Protein AF-A0A1D3K818-F1 (afdb_monomer_lite)

Organism: NCBI:txid1295141

Sequence (115 aa):
MTSKTIAPNPPEPEPGWITIGAKNNAVPPAHWFYLFHIVPDQPDKPFCFEESVGGGHMAGGGAIQLGLFELDDWPGDWRNHVLKAGCPWVAEIIDTRLSDNVQDLISTILARRNS

Radius of gyration: 17.69 Å; chains: 1; bounding box: 42×59×38 Å

Foldseek 3Di:
DDDDDDDPDDPDPDQDWAWLFWDAPDDPPFGWIWTWTARLVCQQFGTKTKIFGGDDPPTDMDIDTHHLVCQVVDPPNVCVSCVRRVNNVLVVLSVPPPDSRSNVSVVVSVVVSVD

Structure (mmCIF, N/CA/C/O backbone):
data_AF-A0A1D3K818-F1
#
_entry.id   AF-A0A1D3K818-F1
#
loop_
_atom_site.group_PDB
_atom_site.id
_atom_site.type_symbol
_atom_site.label_atom_id
_atom_site.label_alt_id
_atom_site.label_comp_id
_atom_site.label_asym_id
_atom_site.label_entity_id
_atom_site.label_seq_id
_atom_site.pdbx_PDB_ins_code
_atom_site.Cartn_x
_atom_site.Cartn_y
_atom_site.Cartn_z
_atom_site.occupancy
_atom_site.B_iso_or_equiv
_atom_site.auth_seq_id
_atom_site.auth_comp_id
_atom_site.auth_asym_id
_atom_site.auth_atom_id
_atom_site.pdbx_PDB_model_num
ATOM 1 N N . MET A 1 1 ? -23.580 51.533 -7.457 1.00 41.97 1 MET A N 1
ATOM 2 C CA . MET A 1 1 ? -23.763 50.086 -7.225 1.00 41.97 1 MET A CA 1
ATOM 3 C C . MET A 1 1 ? -22.512 49.399 -7.731 1.00 41.97 1 MET A C 1
ATOM 5 O O . MET A 1 1 ? -22.337 49.307 -8.936 1.00 41.97 1 MET A O 1
ATOM 9 N N . THR A 1 2 ? -21.595 49.032 -6.843 1.00 38.59 2 THR A N 1
ATOM 10 C CA . THR A 1 2 ? -20.335 48.379 -7.224 1.00 38.59 2 THR A CA 1
ATOM 11 C C . THR A 1 2 ? -20.373 46.975 -6.643 1.00 38.59 2 THR A C 1
ATOM 13 O O . THR A 1 2 ? -20.299 46.806 -5.426 1.00 38.59 2 THR A O 1
ATOM 16 N N . SER A 1 3 ? -20.579 45.983 -7.510 1.00 43.16 3 SER A N 1
ATOM 17 C CA . SER A 1 3 ? -20.515 44.567 -7.151 1.00 43.16 3 SER A CA 1
ATOM 18 C C . SER A 1 3 ? -19.122 44.246 -6.623 1.00 43.16 3 SER A C 1
ATOM 20 O O . SER A 1 3 ? -18.130 44.448 -7.320 1.00 43.16 3 SER A O 1
ATOM 22 N N . LYS A 1 4 ? -19.044 43.747 -5.386 1.00 47.06 4 LYS A N 1
ATOM 23 C CA . LYS A 1 4 ? -17.838 43.091 -4.881 1.00 47.06 4 LYS A CA 1
ATOM 24 C C . LYS A 1 4 ? -17.711 41.749 -5.592 1.00 47.06 4 LYS A C 1
ATOM 26 O O . LYS A 1 4 ? -18.537 40.865 -5.384 1.00 47.06 4 LYS A O 1
ATOM 31 N N . THR A 1 5 ? -16.682 41.606 -6.417 1.00 50.94 5 THR A N 1
ATOM 32 C CA . THR A 1 5 ? -16.210 40.306 -6.892 1.00 50.94 5 THR A CA 1
ATOM 33 C C . THR A 1 5 ? -15.782 39.500 -5.670 1.00 50.94 5 THR A C 1
ATOM 35 O O . THR A 1 5 ? -14.789 39.826 -5.022 1.00 50.94 5 THR A O 1
ATOM 38 N N . ILE A 1 6 ? -16.575 38.494 -5.309 1.00 49.22 6 ILE A N 1
ATOM 39 C CA . ILE A 1 6 ? -16.183 37.481 -4.333 1.00 49.22 6 ILE A CA 1
ATOM 40 C C . ILE A 1 6 ? -15.124 36.646 -5.051 1.00 49.22 6 ILE A C 1
ATOM 42 O O . ILE A 1 6 ? -15.419 36.030 -6.075 1.00 49.22 6 ILE A O 1
ATOM 46 N N . ALA A 1 7 ? -13.874 36.716 -4.592 1.00 47.19 7 ALA A N 1
ATOM 47 C CA . ALA A 1 7 ? -12.832 35.822 -5.079 1.00 47.19 7 ALA A CA 1
ATOM 48 C C . ALA A 1 7 ? -13.315 34.371 -4.897 1.00 47.19 7 ALA A C 1
ATOM 50 O O . ALA A 1 7 ? -13.948 34.093 -3.874 1.00 47.19 7 ALA A O 1
ATOM 51 N N . PRO A 1 8 ? -13.065 33.455 -5.851 1.00 56.47 8 PRO A N 1
ATOM 52 C CA . PRO A 1 8 ? -13.333 32.047 -5.603 1.00 56.47 8 PRO A CA 1
ATOM 53 C C . PRO A 1 8 ? -12.590 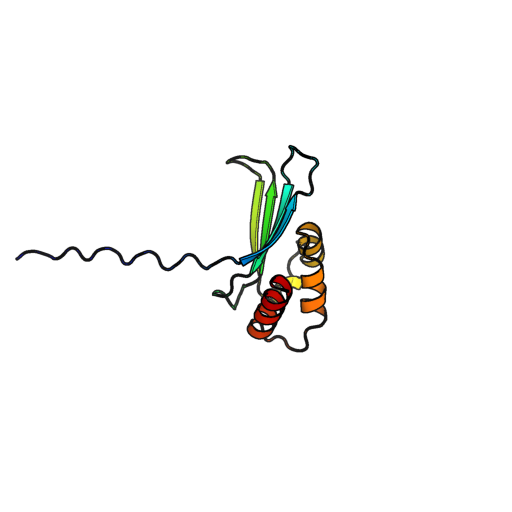31.652 -4.325 1.00 56.47 8 PRO A C 1
ATOM 55 O O . PRO A 1 8 ? -11.442 32.064 -4.127 1.00 56.47 8 PRO A O 1
ATOM 58 N N . ASN A 1 9 ? -13.262 30.908 -3.442 1.00 44.28 9 ASN A N 1
ATOM 59 C CA . ASN A 1 9 ? -12.584 30.274 -2.318 1.00 44.28 9 ASN A CA 1
ATOM 60 C C . ASN A 1 9 ? -11.332 29.568 -2.868 1.00 44.28 9 ASN A C 1
ATOM 62 O O . ASN A 1 9 ? -11.414 28.997 -3.963 1.00 44.28 9 ASN A O 1
ATOM 66 N N . PRO A 1 10 ? -10.179 29.632 -2.173 1.00 44.12 10 PRO A N 1
ATOM 67 C CA . PRO A 1 10 ? -9.041 28.809 -2.559 1.00 44.12 10 PRO A CA 1
ATOM 68 C C . PRO A 1 10 ? -9.537 27.364 -2.715 1.00 44.12 10 PRO A C 1
ATOM 70 O O . PRO A 1 10 ? -10.420 26.969 -1.943 1.00 44.12 10 PRO A O 1
ATOM 73 N N . PRO A 1 11 ? -9.053 26.610 -3.722 1.00 54.66 11 PRO A N 1
ATOM 74 C CA . PRO A 1 11 ? -9.411 25.203 -3.836 1.00 54.66 11 PRO A CA 1
ATOM 75 C C . PRO A 1 11 ? -9.201 24.560 -2.465 1.00 54.66 11 PRO A C 1
ATOM 77 O O . PRO A 1 11 ? -8.212 24.871 -1.789 1.00 54.66 11 PRO A O 1
ATOM 80 N N . GLU A 1 12 ? -10.172 23.757 -2.022 1.00 46.31 12 GLU A N 1
ATOM 81 C CA . GLU A 1 12 ? -9.990 22.927 -0.831 1.00 46.31 12 GLU A CA 1
ATOM 82 C C . GLU A 1 12 ? -8.613 22.257 -0.931 1.00 46.31 12 GLU A C 1
ATOM 84 O O . GLU A 1 12 ? -8.217 21.893 -2.044 1.00 46.31 12 GLU A O 1
ATOM 89 N N . PRO A 1 13 ? -7.837 22.180 0.168 1.00 51.12 13 PRO A N 1
ATOM 90 C CA . PRO A 1 13 ? -6.521 21.564 0.114 1.00 51.12 13 PRO A CA 1
ATOM 91 C C . PRO A 1 13 ? -6.669 20.198 -0.552 1.00 51.12 13 PRO A C 1
ATOM 93 O O . PRO A 1 13 ? -7.465 19.381 -0.092 1.00 51.12 13 PRO A O 1
ATOM 96 N N . GLU A 1 14 ? -5.954 20.000 -1.666 1.00 54.69 14 GLU A N 1
ATOM 97 C CA . GLU A 1 14 ? -5.844 18.703 -2.334 1.00 54.69 14 GLU A CA 1
ATOM 98 C C . GLU A 1 14 ? -5.645 17.650 -1.235 1.00 54.69 14 GLU A C 1
ATOM 100 O O . GLU A 1 14 ? -4.769 17.865 -0.384 1.00 54.69 14 GLU A O 1
ATOM 105 N N . PRO A 1 15 ? -6.466 16.583 -1.175 1.00 57.28 15 PRO A N 1
ATOM 106 C CA . PRO A 1 15 ? -6.401 15.621 -0.082 1.00 57.28 15 PRO A CA 1
ATOM 107 C C . PRO A 1 15 ? -4.948 15.181 0.064 1.00 57.28 15 PRO A C 1
ATOM 109 O O . PRO A 1 15 ? -4.318 14.773 -0.912 1.00 57.28 15 PRO A O 1
ATOM 112 N N . GLY A 1 16 ? -4.374 15.368 1.251 1.00 81.44 16 GLY A N 1
ATOM 113 C CA . GLY A 1 16 ? -2.931 15.255 1.424 1.00 81.44 16 GLY A CA 1
ATOM 114 C C . GLY A 1 16 ? -2.506 13.797 1.314 1.00 81.44 16 GLY A C 1
ATOM 115 O O . GLY A 1 16 ? -2.600 13.058 2.290 1.00 81.44 16 GLY A O 1
ATOM 116 N N . TRP A 1 17 ? -2.056 13.355 0.138 1.00 89.31 17 TRP A N 1
ATOM 117 C CA . TRP A 1 17 ? -1.540 11.997 -0.031 1.00 89.31 17 TRP A CA 1
ATOM 118 C C . TRP A 1 17 ? -0.232 11.868 0.746 1.00 89.31 17 TRP A C 1
ATOM 120 O O . TRP A 1 17 ? 0.731 12.603 0.519 1.00 89.31 17 TRP A O 1
ATOM 130 N N . ILE A 1 18 ? -0.184 10.916 1.672 1.00 94.00 18 ILE A N 1
ATOM 131 C CA . ILE A 1 18 ? 1.004 10.627 2.465 1.00 94.00 18 ILE A CA 1
ATOM 132 C C . ILE A 1 18 ? 1.682 9.391 1.882 1.00 94.00 18 ILE A C 1
ATOM 134 O O . ILE A 1 18 ? 1.226 8.268 2.096 1.00 94.00 18 ILE A O 1
ATOM 138 N N . THR A 1 19 ? 2.803 9.581 1.182 1.00 95.50 19 THR A N 1
ATOM 139 C CA . THR A 1 19 ? 3.588 8.469 0.626 1.00 95.50 19 THR A CA 1
ATOM 140 C C . THR A 1 19 ? 4.214 7.629 1.731 1.00 95.50 19 THR A C 1
ATOM 142 O O . THR A 1 19 ? 5.071 8.106 2.482 1.00 95.50 19 THR A O 1
ATOM 145 N N . ILE A 1 20 ? 3.814 6.363 1.804 1.00 97.50 20 ILE A N 1
ATOM 146 C CA . ILE A 1 20 ? 4.341 5.370 2.743 1.00 97.50 20 ILE A CA 1
ATOM 147 C C . ILE A 1 20 ? 5.535 4.632 2.133 1.00 97.50 20 ILE A C 1
ATOM 149 O O . ILE A 1 20 ? 6.532 4.407 2.816 1.00 97.50 20 ILE A O 1
ATOM 153 N N . GLY A 1 21 ? 5.448 4.290 0.847 1.00 96.31 21 GLY A N 1
ATOM 154 C CA . GLY A 1 21 ? 6.506 3.618 0.100 1.00 96.31 21 GLY A CA 1
ATOM 155 C C . GLY A 1 21 ? 6.540 4.088 -1.348 1.00 96.31 21 GLY A C 1
ATOM 156 O O . GLY A 1 21 ? 5.499 4.342 -1.948 1.00 96.31 21 GLY A O 1
ATOM 157 N N . ALA A 1 22 ? 7.744 4.219 -1.897 1.00 95.19 22 ALA A N 1
ATOM 158 C CA . ALA A 1 22 ? 7.979 4.497 -3.306 1.00 95.19 22 ALA A CA 1
ATOM 159 C C . ALA A 1 22 ? 9.323 3.889 -3.707 1.00 95.19 22 ALA A C 1
ATOM 161 O O . ALA A 1 22 ? 10.364 4.237 -3.141 1.00 95.19 22 ALA A O 1
ATOM 162 N N . LYS A 1 23 ? 9.321 2.978 -4.681 1.00 95.25 23 LYS A N 1
ATOM 163 C CA . LYS A 1 23 ? 10.547 2.287 -5.094 1.00 95.25 23 LYS A CA 1
ATOM 164 C C . LYS A 1 23 ? 10.577 2.030 -6.594 1.00 95.25 23 LYS A C 1
ATOM 166 O O . LYS A 1 23 ? 9.639 1.464 -7.156 1.00 95.25 23 LYS A O 1
ATOM 171 N N . ASN A 1 24 ? 11.704 2.388 -7.216 1.00 93.19 24 ASN A N 1
ATOM 172 C CA . ASN A 1 24 ? 12.019 1.975 -8.579 1.00 93.19 24 ASN A CA 1
ATOM 173 C C . ASN A 1 24 ? 12.361 0.482 -8.592 1.00 93.19 24 ASN A C 1
ATOM 175 O O . ASN A 1 24 ? 13.263 0.037 -7.879 1.00 93.19 24 ASN A O 1
ATOM 179 N N . ASN A 1 25 ? 11.654 -0.276 -9.415 1.00 93.44 25 ASN A N 1
ATOM 180 C CA . ASN A 1 25 ? 11.866 -1.702 -9.623 1.00 93.44 25 ASN A CA 1
ATOM 181 C C . ASN A 1 25 ? 12.548 -1.997 -10.972 1.00 93.44 25 ASN A C 1
ATOM 183 O O . ASN A 1 25 ? 12.775 -3.159 -11.298 1.00 93.44 25 ASN A 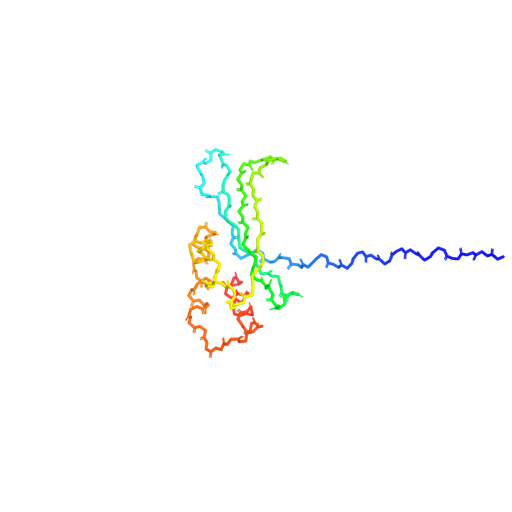O 1
ATOM 187 N N . ALA A 1 26 ? 12.917 -0.968 -11.741 1.00 90.44 26 ALA A N 1
ATOM 188 C CA . ALA A 1 26 ? 13.729 -1.101 -12.945 1.00 90.44 26 ALA A CA 1
ATOM 189 C C . ALA A 1 26 ? 15.217 -0.800 -12.682 1.00 90.44 26 ALA A C 1
ATOM 191 O O . ALA A 1 26 ? 15.582 -0.139 -11.708 1.00 90.44 26 ALA A O 1
ATOM 192 N N . VAL A 1 27 ? 16.090 -1.263 -13.583 1.00 88.62 27 VAL A N 1
ATOM 193 C CA . VAL A 1 27 ? 17.519 -0.913 -13.567 1.00 88.62 27 VAL A CA 1
ATOM 194 C C . VAL A 1 27 ? 17.683 0.534 -14.055 1.00 88.62 27 VAL A C 1
ATOM 196 O O . VAL A 1 27 ? 17.245 0.837 -15.168 1.00 88.62 27 VAL A O 1
ATOM 199 N N . PRO A 1 28 ? 18.313 1.439 -13.280 1.00 83.88 28 PRO A N 1
ATOM 200 C CA . PRO A 1 28 ? 18.551 2.810 -13.724 1.00 83.88 28 PRO A CA 1
ATOM 201 C C . PRO A 1 28 ? 19.285 2.865 -15.080 1.00 83.88 28 PRO A C 1
ATOM 203 O O . PRO A 1 28 ? 20.201 2.071 -15.301 1.00 83.88 28 PRO A O 1
ATOM 206 N N . PRO A 1 29 ? 18.917 3.790 -15.988 1.00 86.50 29 PRO A N 1
ATOM 207 C CA . PRO A 1 29 ? 18.018 4.932 -15.787 1.00 86.50 29 PRO A CA 1
ATOM 208 C C . PRO A 1 29 ? 16.531 4.643 -16.078 1.00 86.50 29 PRO A C 1
ATOM 210 O O . PRO A 1 29 ? 15.748 5.583 -16.197 1.00 86.50 29 PRO A O 1
ATOM 213 N N . ALA A 1 30 ? 16.121 3.378 -16.229 1.00 85.62 30 ALA A N 1
ATOM 214 C CA . ALA A 1 30 ? 14.723 3.047 -16.497 1.00 85.62 30 ALA A CA 1
ATOM 215 C C . ALA A 1 30 ? 13.809 3.371 -15.299 1.00 85.62 30 ALA A C 1
ATOM 217 O O . ALA A 1 30 ? 14.240 3.376 -14.143 1.00 85.62 30 ALA A O 1
ATOM 218 N N . HIS A 1 31 ? 12.535 3.641 -15.594 1.00 84.75 31 HIS A N 1
ATOM 219 C CA . HIS A 1 31 ? 11.526 4.084 -14.633 1.00 84.75 31 HIS A CA 1
ATOM 220 C C . HIS A 1 31 ? 10.403 3.051 -14.555 1.00 84.75 31 HIS A C 1
ATOM 222 O O . HIS A 1 31 ? 9.621 2.919 -15.498 1.00 84.75 31 HIS A O 1
ATOM 228 N N . TRP A 1 32 ? 10.307 2.362 -13.418 1.00 90.88 32 TRP A N 1
ATOM 229 C CA . TRP A 1 32 ? 9.134 1.574 -13.057 1.00 90.88 32 TRP A CA 1
ATOM 230 C C . TRP A 1 32 ? 8.923 1.643 -11.547 1.00 90.88 32 TRP A C 1
ATOM 232 O O . TRP A 1 32 ? 9.533 0.893 -10.784 1.00 90.88 32 TRP A O 1
ATOM 242 N N . PHE A 1 33 ? 8.106 2.592 -11.107 1.00 91.19 33 PHE A N 1
ATOM 243 C CA . PHE A 1 33 ? 7.846 2.807 -9.693 1.00 91.19 33 PHE A CA 1
ATOM 244 C C . PHE A 1 33 ? 6.552 2.139 -9.264 1.00 91.19 33 PHE A C 1
ATOM 246 O O . PHE A 1 33 ? 5.530 2.237 -9.937 1.00 91.19 33 PHE A O 1
ATOM 253 N N . TYR A 1 34 ? 6.625 1.524 -8.092 1.00 94.81 34 TYR A N 1
ATOM 254 C CA . TYR A 1 34 ? 5.462 1.203 -7.283 1.00 94.81 34 TYR A CA 1
ATOM 255 C C . TYR A 1 34 ? 5.434 2.203 -6.139 1.00 94.81 34 TYR A C 1
ATOM 257 O O . TYR A 1 34 ? 6.445 2.377 -5.448 1.00 94.81 34 TYR A O 1
ATOM 265 N N . LEU A 1 35 ? 4.297 2.867 -5.968 1.00 94.75 35 LEU A N 1
ATOM 266 C CA . LEU A 1 35 ? 4.045 3.793 -4.881 1.00 94.75 35 LEU A CA 1
ATOM 267 C C . LEU A 1 35 ? 2.812 3.342 -4.103 1.00 94.75 35 LEU A C 1
ATOM 269 O O . LEU A 1 35 ? 1.866 2.776 -4.655 1.00 94.75 35 LEU A O 1
ATOM 273 N N . PHE A 1 36 ? 2.847 3.591 -2.803 1.00 97.38 36 PHE A N 1
ATOM 274 C CA . PHE A 1 36 ? 1.727 3.374 -1.909 1.00 97.38 36 PHE A CA 1
ATOM 275 C C . PHE A 1 36 ? 1.558 4.600 -1.018 1.00 97.38 36 PHE A C 1
ATOM 277 O O . PHE A 1 36 ? 2.506 5.025 -0.343 1.00 97.38 36 PHE A O 1
ATOM 284 N N . HIS A 1 37 ? 0.348 5.156 -1.014 1.00 96.62 37 HIS A N 1
ATOM 285 C CA . HIS A 1 37 ? -0.010 6.337 -0.239 1.00 96.62 37 HIS A CA 1
ATOM 286 C C . HIS A 1 37 ?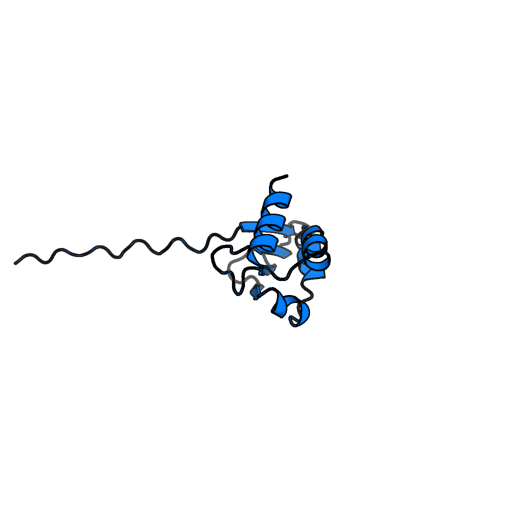 -1.211 6.061 0.660 1.00 96.62 37 HIS A C 1
ATOM 288 O O . HIS A 1 37 ? -2.084 5.256 0.333 1.00 96.62 37 HIS A O 1
ATOM 294 N N . ILE A 1 38 ? -1.269 6.786 1.771 1.00 96.62 38 ILE A N 1
ATOM 295 C CA . ILE A 1 38 ? -2.478 6.923 2.580 1.00 96.62 38 ILE A CA 1
ATOM 296 C C . ILE A 1 38 ? -3.120 8.272 2.272 1.00 96.62 38 ILE A C 1
ATOM 298 O O . ILE A 1 38 ? -2.420 9.280 2.209 1.00 96.62 38 ILE A O 1
ATOM 302 N N . VAL A 1 39 ? -4.442 8.287 2.115 1.00 94.19 39 VAL A N 1
ATOM 303 C CA . VAL A 1 39 ? -5.268 9.488 1.938 1.00 94.19 39 VAL A CA 1
ATOM 304 C C . VAL A 1 39 ? -6.161 9.638 3.180 1.00 94.19 39 VAL A C 1
ATOM 306 O O . VAL A 1 39 ? -7.274 9.111 3.195 1.00 94.19 39 VAL A O 1
ATOM 309 N N . PRO A 1 40 ? -5.682 10.291 4.260 1.00 89.50 40 PRO A N 1
ATOM 310 C CA . PRO A 1 40 ? -6.370 10.288 5.558 1.00 89.50 40 PRO A CA 1
ATOM 311 C C . PRO A 1 40 ? -7.761 10.925 5.510 1.00 89.50 40 PRO A C 1
ATOM 313 O O . PRO A 1 40 ? -8.666 10.500 6.227 1.00 89.50 40 PRO A O 1
ATOM 316 N N . ASP A 1 41 ? -7.931 11.908 4.625 1.00 88.38 41 ASP A N 1
ATOM 317 C CA . ASP A 1 41 ? -9.172 12.667 4.454 1.00 88.38 41 ASP A CA 1
ATOM 318 C C . ASP A 1 41 ? -10.260 11.877 3.698 1.00 88.38 41 ASP A C 1
ATOM 320 O O . ASP A 1 41 ? -11.372 12.368 3.516 1.00 88.38 41 ASP A O 1
ATOM 324 N N . GLN A 1 42 ? -9.962 10.646 3.259 1.00 89.75 42 GLN A N 1
ATOM 325 C CA . GLN A 1 42 ? -10.887 9.764 2.540 1.00 89.75 42 GLN A CA 1
ATOM 326 C C . GLN A 1 42 ? -11.013 8.399 3.239 1.00 89.75 42 GLN A C 1
ATOM 328 O O . GLN A 1 42 ? -10.518 7.392 2.728 1.00 89.75 42 GLN A O 1
ATOM 333 N N . PRO A 1 43 ? -11.686 8.331 4.404 1.00 84.56 43 PRO A N 1
ATOM 334 C CA . PRO A 1 43 ? -11.764 7.113 5.215 1.00 84.56 43 PRO A CA 1
ATOM 335 C C . PRO A 1 43 ? -12.410 5.914 4.517 1.00 84.56 43 PRO A C 1
ATOM 337 O O . PRO A 1 43 ? -12.107 4.780 4.877 1.00 84.56 43 PRO A O 1
ATOM 340 N N . ASP A 1 44 ? -13.271 6.140 3.524 1.00 93.69 44 ASP A N 1
ATOM 341 C CA . ASP A 1 44 ? -13.907 5.053 2.775 1.00 93.69 44 ASP A CA 1
ATOM 342 C C . ASP A 1 44 ? -12.918 4.343 1.838 1.00 93.69 44 ASP A C 1
ATOM 344 O O . ASP A 1 44 ? -13.048 3.143 1.601 1.00 93.69 44 ASP A O 1
ATOM 348 N N . LYS A 1 45 ? -11.922 5.071 1.308 1.00 96.00 45 LYS A N 1
ATOM 349 C CA . LYS A 1 45 ? -10.914 4.561 0.362 1.00 96.00 45 LYS A CA 1
ATOM 350 C C . LYS A 1 45 ? -9.527 5.179 0.605 1.00 96.00 45 LYS A C 1
ATOM 352 O O . LYS A 1 45 ? -8.996 5.890 -0.258 1.00 96.00 45 LYS A O 1
ATOM 357 N N . PRO A 1 46 ? -8.919 4.933 1.775 1.00 96.44 46 PRO A N 1
ATOM 358 C CA . PRO A 1 46 ? -7.703 5.628 2.173 1.00 96.44 46 PRO A CA 1
ATOM 359 C C . PRO A 1 46 ? -6.444 5.038 1.535 1.00 96.44 46 PRO A C 1
ATOM 361 O O . PRO A 1 46 ? -5.393 5.668 1.596 1.00 96.44 46 PRO A O 1
ATOM 364 N N . PHE A 1 47 ? -6.508 3.831 0.966 1.00 97.56 47 PHE A N 1
ATOM 365 C CA . PHE A 1 47 ? -5.343 3.108 0.463 1.00 97.56 47 PHE A CA 1
ATOM 366 C C . PHE A 1 47 ? -5.161 3.380 -1.028 1.00 97.56 47 PHE A C 1
ATOM 368 O O . PHE A 1 47 ? -5.921 2.859 -1.840 1.00 97.56 47 PHE A O 1
ATOM 375 N N . CYS A 1 48 ? -4.168 4.193 -1.391 1.00 96.25 48 CYS A N 1
ATOM 376 C CA . CYS A 1 48 ? -3.872 4.526 -2.782 1.00 96.25 48 CYS A CA 1
ATOM 377 C C . CYS A 1 48 ? -2.663 3.727 -3.285 1.00 96.25 48 CYS A C 1
ATOM 379 O O . CYS A 1 48 ? -1.547 3.884 -2.782 1.00 96.25 48 CYS A O 1
ATOM 381 N N . PHE A 1 49 ? -2.889 2.884 -4.290 1.00 95.94 49 PHE A N 1
ATOM 382 C CA . PHE A 1 49 ? -1.869 2.098 -4.977 1.00 95.94 49 PHE A CA 1
ATOM 383 C C . PHE A 1 49 ? -1.600 2.733 -6.332 1.00 95.94 49 PHE A C 1
ATOM 385 O O . PHE A 1 49 ? -2.500 2.812 -7.165 1.00 95.94 49 PHE A O 1
ATOM 392 N N . GLU A 1 50 ? -0.370 3.180 -6.553 1.00 93.19 50 GLU A N 1
ATOM 393 C CA . GLU A 1 50 ? 0.034 3.836 -7.791 1.00 93.19 50 GLU A CA 1
ATOM 394 C C . GLU A 1 50 ? 1.191 3.071 -8.440 1.00 93.19 50 GLU A C 1
ATOM 396 O O . GLU A 1 50 ? 2.135 2.632 -7.776 1.00 93.19 50 GLU A O 1
ATOM 401 N N . GLU A 1 51 ? 1.106 2.901 -9.753 1.00 90.75 51 GLU A N 1
ATOM 402 C CA . GLU A 1 51 ? 2.178 2.379 -10.592 1.00 90.75 51 GLU A CA 1
ATOM 403 C C . GLU A 1 51 ? 2.523 3.429 -11.644 1.00 90.75 51 GLU A C 1
ATOM 405 O O . GLU A 1 51 ? 1.635 3.971 -12.299 1.00 90.75 51 GLU A O 1
ATOM 410 N N . SER A 1 52 ? 3.813 3.712 -11.812 1.00 86.25 52 SER A N 1
ATOM 411 C CA . SER A 1 52 ? 4.312 4.671 -12.798 1.00 86.25 52 SER A CA 1
ATOM 412 C C . SER A 1 52 ? 5.377 4.011 -13.670 1.00 86.25 52 SER A C 1
ATOM 414 O O . SER A 1 52 ? 6.420 3.573 -13.171 1.00 86.25 52 SER A O 1
ATOM 416 N N . VAL A 1 53 ? 5.103 3.888 -14.974 1.00 83.00 53 VAL A N 1
ATOM 417 C CA . VAL A 1 53 ? 5.947 3.182 -15.951 1.00 83.00 53 VAL A CA 1
ATOM 418 C C . VAL A 1 53 ? 6.365 4.117 -17.080 1.00 83.00 53 VAL A C 1
ATOM 420 O O . VAL A 1 53 ? 5.561 4.540 -17.908 1.00 83.00 53 VAL A O 1
ATOM 423 N N . GLY A 1 54 ? 7.669 4.366 -17.186 1.00 70.25 54 GLY A N 1
ATOM 424 C CA . GLY A 1 54 ? 8.238 5.317 -18.140 1.00 70.25 54 GLY A CA 1
ATOM 425 C C . GLY A 1 54 ? 8.374 6.716 -17.535 1.00 70.25 54 GLY A C 1
ATOM 426 O O . GLY A 1 54 ? 7.540 7.184 -16.780 1.00 70.25 54 GLY A O 1
ATOM 427 N N . GLY A 1 55 ? 9.476 7.405 -17.818 1.00 57.59 55 GLY A N 1
ATOM 428 C CA . GLY A 1 55 ? 9.808 8.683 -17.172 1.00 57.59 55 GLY A CA 1
ATOM 429 C C . GLY A 1 55 ? 9.262 9.935 -17.867 1.00 57.59 55 GLY A C 1
ATOM 430 O O . GLY A 1 55 ? 9.946 10.953 -17.840 1.00 57.59 55 GLY A O 1
ATOM 431 N N . GLY A 1 56 ? 8.109 9.879 -18.547 1.00 54.22 56 GLY A N 1
ATOM 432 C CA . GLY A 1 56 ? 7.622 10.980 -19.397 1.00 54.22 56 GLY A CA 1
ATOM 433 C C . GLY A 1 56 ? 6.102 11.174 -19.398 1.00 54.22 56 GLY A C 1
ATOM 434 O O . GLY A 1 56 ? 5.363 10.336 -18.912 1.00 54.22 56 GLY A O 1
ATOM 435 N N . HIS A 1 57 ? 5.620 12.268 -19.995 1.00 47.31 57 HIS A N 1
ATOM 436 C CA . HIS A 1 57 ? 4.213 12.731 -19.992 1.00 47.31 57 HIS A CA 1
ATOM 437 C C . HIS A 1 57 ? 3.175 11.770 -20.632 1.00 47.31 57 HIS A C 1
ATOM 439 O O . HIS A 1 57 ? 1.995 12.093 -20.699 1.00 47.31 57 HIS A O 1
ATOM 445 N N . MET A 1 58 ? 3.618 10.612 -21.134 1.00 44.91 58 MET A N 1
ATOM 446 C CA . MET A 1 58 ? 2.810 9.541 -21.747 1.00 44.91 58 MET A CA 1
ATOM 447 C C . MET A 1 58 ? 3.088 8.168 -21.102 1.00 44.91 58 MET A C 1
ATOM 449 O O . MET A 1 58 ? 2.780 7.126 -21.676 1.00 44.91 58 MET A O 1
ATOM 453 N N . ALA A 1 59 ? 3.750 8.174 -19.946 1.00 51.16 59 ALA A N 1
ATOM 454 C CA . ALA A 1 59 ? 4.079 7.005 -19.150 1.00 51.16 59 ALA A CA 1
ATOM 455 C C . ALA A 1 59 ? 2.811 6.248 -18.748 1.00 51.16 59 ALA A C 1
ATOM 457 O O . ALA A 1 59 ? 1.893 6.832 -18.175 1.00 51.16 59 ALA A O 1
ATOM 458 N N . GLY A 1 60 ? 2.757 4.957 -19.075 1.00 53.50 60 GLY A N 1
ATOM 459 C CA . GLY A 1 60 ? 1.685 4.080 -18.627 1.00 53.50 60 GLY A CA 1
ATOM 460 C C . GLY A 1 60 ? 1.744 3.981 -17.111 1.00 53.50 60 GLY A C 1
ATOM 461 O O . GLY A 1 60 ? 2.768 3.632 -16.543 1.00 53.50 60 GLY A O 1
ATOM 462 N N . GLY A 1 61 ? 0.666 4.334 -16.442 1.00 64.06 61 GLY A N 1
ATOM 463 C CA . GLY A 1 61 ? 0.608 4.321 -14.995 1.00 64.06 61 GLY A CA 1
ATOM 464 C C . GLY A 1 61 ? -0.802 4.629 -14.546 1.00 64.06 61 GLY A C 1
ATOM 465 O O . GLY A 1 61 ? -1.564 5.274 -15.269 1.00 64.06 61 GLY A O 1
ATOM 466 N N . GLY A 1 62 ? -1.171 4.116 -13.386 1.00 82.69 62 GLY A N 1
ATOM 467 C CA . GLY A 1 62 ? -2.508 4.267 -12.841 1.00 82.69 62 GLY A CA 1
ATOM 468 C C . GLY A 1 62 ? -2.452 4.324 -11.330 1.00 82.69 62 GLY A C 1
ATOM 469 O O . GLY A 1 62 ? -1.564 3.737 -10.714 1.00 82.69 62 GLY A O 1
ATOM 470 N N . ALA A 1 63 ? -3.415 5.029 -10.754 1.00 89.38 63 ALA A N 1
ATOM 471 C CA . ALA A 1 63 ? -3.674 5.022 -9.329 1.00 89.38 63 ALA A CA 1
ATOM 472 C C . ALA A 1 63 ? -5.048 4.398 -9.080 1.00 89.38 63 ALA A C 1
ATOM 474 O O . ALA A 1 63 ? -6.000 4.658 -9.822 1.00 89.38 63 ALA A O 1
ATOM 475 N N . ILE A 1 64 ? -5.154 3.590 -8.033 1.00 93.50 64 ILE A N 1
ATOM 476 C CA . ILE A 1 64 ? -6.427 3.084 -7.529 1.00 93.50 64 ILE A CA 1
ATOM 477 C C . ILE A 1 64 ? -6.505 3.320 -6.027 1.00 93.50 64 ILE A C 1
ATOM 479 O O . ILE A 1 64 ? -5.576 3.002 -5.286 1.00 93.50 64 ILE A O 1
ATOM 483 N N . GLN A 1 65 ? -7.626 3.886 -5.588 1.00 95.19 65 GLN A N 1
ATOM 484 C CA . GLN A 1 65 ? -7.959 4.018 -4.178 1.00 95.19 65 GLN A CA 1
ATOM 485 C C . GLN A 1 65 ? -8.919 2.907 -3.767 1.00 95.19 65 GLN A C 1
ATOM 487 O O . GLN A 1 65 ? -9.939 2.690 -4.427 1.00 95.19 65 GLN A O 1
ATOM 492 N N . LEU A 1 66 ? -8.599 2.234 -2.667 1.00 97.38 66 LEU A N 1
ATOM 493 C CA . LEU A 1 66 ? -9.360 1.113 -2.132 1.00 97.38 66 LEU A CA 1
ATOM 494 C C . LEU A 1 66 ? -9.698 1.337 -0.660 1.00 97.38 66 LEU A C 1
ATOM 496 O O . LEU A 1 66 ? -8.905 1.891 0.108 1.00 97.38 66 LEU A O 1
ATOM 500 N N . GLY A 1 67 ? -10.887 0.887 -0.275 1.00 97.44 67 GLY A N 1
ATOM 501 C CA . GLY A 1 67 ? -11.279 0.687 1.114 1.00 97.44 67 GLY A CA 1
ATOM 502 C C . GLY A 1 67 ? -10.678 -0.591 1.691 1.00 97.44 67 GLY A C 1
ATOM 503 O O . GLY A 1 67 ? -10.229 -1.467 0.953 1.00 97.44 67 GLY A O 1
ATOM 504 N N . LEU A 1 68 ? -10.707 -0.729 3.020 1.00 97.06 68 LEU A N 1
ATOM 505 C CA . LEU A 1 68 ? -10.160 -1.903 3.719 1.00 97.06 68 LEU A CA 1
ATOM 506 C C . LEU A 1 68 ? -10.742 -3.225 3.196 1.00 97.06 68 LEU A C 1
ATOM 508 O O . LEU A 1 68 ? -10.001 -4.173 2.959 1.00 97.06 68 LEU A O 1
ATOM 512 N N . PHE A 1 69 ? -12.056 -3.274 2.984 1.00 95.44 69 PHE A N 1
ATOM 513 C CA . PHE A 1 69 ? -12.742 -4.482 2.520 1.00 95.44 69 PHE A CA 1
ATOM 514 C C . PHE A 1 69 ? -12.611 -4.723 1.013 1.00 95.44 69 PHE A C 1
ATOM 516 O O . PHE A 1 69 ? -12.887 -5.823 0.558 1.00 95.44 69 PHE A O 1
ATOM 523 N N . GLU A 1 70 ? -12.164 -3.728 0.244 1.00 97.44 70 GLU A N 1
ATOM 524 C CA . GLU A 1 70 ? -11.941 -3.865 -1.201 1.00 97.44 70 GLU A CA 1
ATOM 525 C C . GLU A 1 70 ? -10.537 -4.402 -1.519 1.00 97.44 70 GLU A C 1
ATOM 527 O O . GLU A 1 70 ? -10.259 -4.751 -2.665 1.00 97.44 70 GLU A O 1
ATOM 532 N N . LEU A 1 71 ? -9.638 -4.457 -0.525 1.00 97.06 71 LEU A N 1
ATOM 533 C CA . LEU A 1 71 ? -8.251 -4.877 -0.722 1.00 97.06 71 LEU A CA 1
ATOM 534 C C . LEU A 1 71 ? -8.161 -6.297 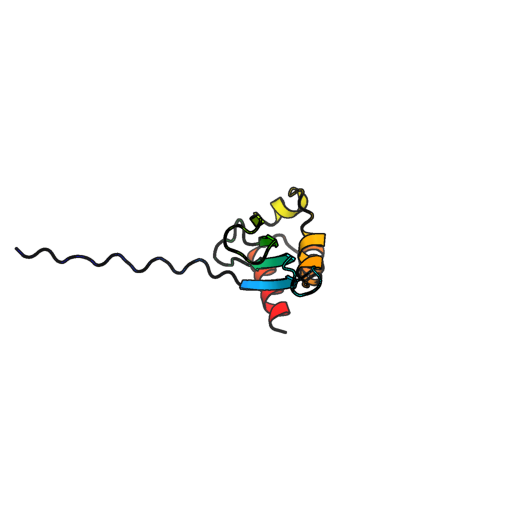-1.285 1.00 97.06 71 LEU A C 1
ATOM 536 O O . LEU A 1 71 ? -7.494 -6.507 -2.295 1.00 97.06 71 LEU A O 1
ATOM 540 N N . ASP A 1 72 ? -8.838 -7.259 -0.659 1.00 94.94 72 ASP A N 1
ATOM 541 C CA . ASP A 1 72 ? -8.760 -8.666 -1.067 1.00 94.94 72 ASP A CA 1
ATOM 542 C C . ASP A 1 72 ? -9.610 -8.980 -2.317 1.00 94.94 72 ASP A C 1
ATOM 544 O O . ASP A 1 72 ? -9.354 -9.978 -2.990 1.00 94.94 72 ASP A O 1
ATOM 548 N N . ASP A 1 73 ? -10.554 -8.103 -2.680 1.00 95.88 73 ASP A N 1
ATOM 549 C CA . ASP A 1 73 ? -11.325 -8.195 -3.929 1.00 95.88 73 ASP A CA 1
ATOM 550 C C . ASP A 1 73 ? -1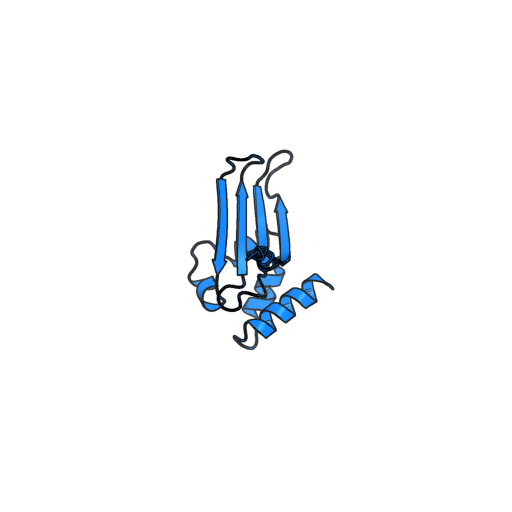0.568 -7.609 -5.135 1.00 95.88 73 ASP A C 1
ATOM 552 O O . ASP A 1 73 ? -10.890 -7.903 -6.292 1.00 95.88 73 ASP A O 1
ATOM 556 N N . TRP A 1 74 ? -9.557 -6.765 -4.898 1.00 95.75 74 TRP A N 1
ATOM 557 C CA . TRP A 1 74 ? -8.792 -6.148 -5.974 1.00 95.75 74 TRP A CA 1
ATOM 558 C C . TRP A 1 74 ? -7.824 -7.154 -6.626 1.00 95.75 74 TRP A C 1
ATOM 560 O O . TRP A 1 74 ? -6.924 -7.675 -5.963 1.00 95.75 74 TRP A O 1
ATOM 570 N N . PRO A 1 75 ? -7.900 -7.380 -7.955 1.00 92.31 75 PRO A N 1
ATOM 571 C CA . PRO A 1 75 ? -7.031 -8.336 -8.651 1.00 92.31 75 PRO A CA 1
ATOM 572 C C . PRO A 1 75 ? -5.549 -7.930 -8.717 1.00 92.31 75 PRO A C 1
ATOM 574 O O . PRO A 1 75 ? -4.735 -8.707 -9.212 1.00 92.31 75 PRO A O 1
ATOM 577 N N . GLY A 1 76 ? -5.184 -6.723 -8.271 1.00 89.56 76 GLY A N 1
ATOM 578 C CA . GLY A 1 76 ? -3.820 -6.192 -8.360 1.00 89.56 76 GLY A CA 1
ATOM 579 C C . GLY A 1 76 ? -2.825 -6.738 -7.332 1.00 89.56 76 GLY A C 1
ATOM 580 O O . GLY A 1 76 ? -1.660 -6.357 -7.392 1.00 89.56 76 GLY A O 1
ATOM 581 N N . ASP A 1 77 ? -3.256 -7.624 -6.425 1.00 94.50 77 ASP A N 1
ATOM 582 C CA . ASP A 1 77 ? -2.439 -8.182 -5.336 1.00 94.50 77 ASP A CA 1
ATOM 583 C C . ASP A 1 77 ? -1.752 -7.081 -4.512 1.00 94.50 77 ASP A C 1
ATOM 585 O O . ASP A 1 77 ? -0.552 -6.797 -4.620 1.00 94.50 77 ASP A O 1
ATOM 589 N N . TRP A 1 78 ? -2.549 -6.445 -3.655 1.00 97.38 78 TRP A N 1
ATOM 590 C CA . TRP A 1 78 ? -2.104 -5.331 -2.827 1.00 97.38 78 TRP A CA 1
ATOM 591 C C . TRP A 1 78 ? -0.889 -5.672 -1.949 1.00 97.38 78 TRP A C 1
ATOM 593 O O . TRP A 1 78 ? -0.057 -4.796 -1.701 1.00 97.38 78 TRP A O 1
ATOM 603 N N . ARG A 1 79 ? -0.735 -6.937 -1.522 1.00 98.06 79 ARG A N 1
ATOM 604 C CA . ARG A 1 79 ? 0.406 -7.398 -0.712 1.00 98.06 79 ARG A CA 1
ATOM 605 C C . ARG A 1 79 ? 1.700 -7.348 -1.522 1.00 98.06 79 ARG A C 1
ATOM 607 O O . ARG A 1 79 ? 2.711 -6.815 -1.058 1.00 98.06 79 ARG A O 1
ATOM 614 N N . ASN A 1 80 ? 1.669 -7.836 -2.760 1.00 97.75 80 ASN A N 1
ATOM 615 C CA . ASN A 1 80 ? 2.803 -7.721 -3.674 1.00 97.75 80 ASN A CA 1
ATOM 616 C C . ASN A 1 80 ? 3.081 -6.259 -4.068 1.00 97.75 80 ASN A C 1
ATOM 618 O O . ASN A 1 80 ? 4.243 -5.872 -4.207 1.00 97.75 80 ASN A O 1
ATOM 622 N N . HIS A 1 81 ? 2.047 -5.420 -4.197 1.00 97.62 81 HIS A N 1
ATOM 623 C CA . HIS A 1 81 ? 2.229 -3.992 -4.482 1.00 97.62 81 HIS A CA 1
ATOM 624 C C . HIS A 1 81 ? 3.004 -3.282 -3.367 1.00 97.62 81 HIS A C 1
ATOM 626 O O . HIS A 1 81 ? 4.007 -2.625 -3.649 1.00 97.62 81 HIS A O 1
ATOM 632 N N . VAL A 1 82 ? 2.612 -3.450 -2.097 1.00 98.25 82 VAL A N 1
ATOM 633 C CA . VAL A 1 82 ? 3.331 -2.818 -0.972 1.00 98.25 82 VAL A CA 1
ATOM 634 C C . VAL A 1 82 ? 4.744 -3.379 -0.794 1.00 98.25 82 VAL A C 1
ATOM 636 O O . VAL A 1 82 ? 5.657 -2.637 -0.427 1.00 98.25 82 VAL A O 1
ATOM 639 N N . LEU A 1 83 ? 4.977 -4.652 -1.136 1.00 98.44 83 LEU A N 1
ATOM 640 C CA . LEU A 1 83 ? 6.324 -5.226 -1.209 1.00 98.44 83 LEU A CA 1
ATOM 641 C C . LEU A 1 83 ? 7.181 -4.511 -2.265 1.00 98.44 83 LEU A C 1
ATOM 643 O O . LEU A 1 83 ? 8.295 -4.070 -1.967 1.00 98.44 83 LEU A O 1
ATOM 647 N N . LYS A 1 84 ? 6.662 -4.356 -3.488 1.00 97.38 84 LYS A N 1
ATOM 648 C CA . LYS A 1 84 ? 7.358 -3.668 -4.585 1.00 97.38 84 LYS A CA 1
ATOM 649 C C . LYS A 1 84 ? 7.550 -2.179 -4.318 1.00 97.38 84 LYS A C 1
ATOM 651 O O . LYS A 1 84 ? 8.574 -1.641 -4.731 1.00 97.38 84 LYS A O 1
ATOM 656 N N . ALA A 1 85 ? 6.636 -1.536 -3.592 1.00 97.44 85 ALA A N 1
ATOM 657 C CA . ALA A 1 85 ? 6.762 -0.151 -3.137 1.00 97.44 85 ALA A CA 1
ATOM 658 C C . ALA A 1 85 ? 7.786 0.027 -1.996 1.00 97.44 85 ALA A C 1
ATOM 660 O O . ALA A 1 85 ? 8.109 1.153 -1.621 1.00 97.44 85 ALA A O 1
ATOM 661 N N . GLY A 1 86 ? 8.335 -1.068 -1.454 1.00 97.75 86 GLY A N 1
ATOM 662 C CA . GLY A 1 86 ? 9.336 -1.033 -0.386 1.00 97.75 86 GLY A CA 1
ATOM 663 C C . GLY A 1 86 ? 8.753 -0.886 1.021 1.00 97.75 86 GLY A C 1
ATOM 664 O O . GLY A 1 86 ? 9.498 -0.606 1.956 1.00 97.75 86 GLY A O 1
ATOM 665 N N . CYS A 1 87 ? 7.450 -1.106 1.195 1.00 98.12 87 CYS A N 1
ATOM 666 C CA . CYS A 1 87 ? 6.764 -1.061 2.483 1.00 98.12 87 CYS A CA 1
ATOM 667 C C . CYS A 1 87 ? 5.989 -2.365 2.788 1.00 98.12 87 CYS A C 1
ATOM 669 O O . CYS A 1 87 ? 4.810 -2.300 3.138 1.00 98.12 87 CYS A O 1
ATOM 671 N N . PRO A 1 88 ? 6.615 -3.563 2.706 1.00 98.06 88 PRO A N 1
ATOM 672 C CA . PRO A 1 88 ? 5.927 -4.838 2.964 1.00 98.06 88 PRO A CA 1
ATOM 673 C C . PRO A 1 88 ? 5.339 -4.930 4.377 1.00 98.06 88 PRO A C 1
ATOM 675 O O . PRO A 1 88 ? 4.352 -5.621 4.603 1.00 98.06 88 PRO A O 1
ATOM 678 N N . TRP A 1 89 ? 5.902 -4.172 5.317 1.00 98.06 89 TRP A N 1
ATOM 679 C CA . TRP A 1 89 ? 5.413 -4.051 6.683 1.00 98.06 89 TRP A CA 1
ATOM 680 C C . TRP A 1 89 ? 3.972 -3.532 6.794 1.00 98.06 89 TRP A C 1
ATOM 682 O O . TRP A 1 89 ? 3.327 -3.736 7.820 1.00 98.06 89 TRP A O 1
ATOM 692 N N . VAL A 1 90 ? 3.450 -2.862 5.762 1.00 98.19 90 VAL A N 1
ATOM 693 C CA . VAL A 1 90 ? 2.040 -2.452 5.711 1.00 98.19 90 VAL A CA 1
ATOM 694 C C . VAL A 1 90 ? 1.133 -3.681 5.692 1.00 98.19 90 VAL A C 1
ATOM 696 O O . VAL A 1 90 ? 0.133 -3.700 6.406 1.00 98.19 90 VAL A O 1
ATOM 699 N N . ALA A 1 91 ? 1.503 -4.724 4.940 1.00 98.00 91 ALA A N 1
ATOM 700 C CA . ALA A 1 91 ? 0.742 -5.969 4.910 1.00 98.00 91 ALA A CA 1
ATOM 701 C C . ALA A 1 91 ? 0.713 -6.641 6.282 1.00 98.00 91 ALA A C 1
ATOM 703 O O . ALA A 1 91 ? -0.354 -7.050 6.722 1.00 98.00 91 ALA A O 1
ATOM 704 N N . GLU A 1 92 ? 1.837 -6.647 7.007 1.00 97.31 92 GLU A N 1
ATOM 705 C CA . GLU A 1 92 ? 1.886 -7.167 8.380 1.00 97.31 92 GLU A CA 1
ATOM 706 C C . GLU A 1 92 ? 0.875 -6.459 9.292 1.00 97.31 92 GLU A C 1
ATOM 708 O O . GLU A 1 92 ? 0.168 -7.117 10.049 1.00 97.31 92 GLU A O 1
ATOM 713 N N . ILE A 1 93 ? 0.776 -5.126 9.216 1.00 97.75 93 ILE A N 1
ATOM 714 C CA . ILE A 1 93 ? -0.161 -4.353 10.046 1.00 97.75 93 ILE A CA 1
ATOM 715 C C . ILE A 1 93 ? -1.610 -4.673 9.667 1.00 97.75 93 ILE A C 1
ATOM 717 O O . ILE A 1 93 ? -2.437 -4.896 10.548 1.00 97.75 93 ILE A O 1
ATOM 721 N N . ILE A 1 94 ? -1.926 -4.697 8.370 1.00 97.06 94 ILE A N 1
ATOM 722 C CA . ILE A 1 94 ? -3.287 -4.964 7.889 1.00 97.06 94 ILE A CA 1
ATOM 723 C C . ILE A 1 94 ? -3.714 -6.400 8.225 1.00 97.06 94 ILE A C 1
ATOM 725 O O . ILE A 1 94 ? -4.840 -6.601 8.679 1.00 97.06 94 ILE A O 1
ATOM 729 N N . ASP A 1 95 ? -2.830 -7.385 8.055 1.00 95.88 95 ASP A N 1
ATOM 730 C CA . ASP A 1 95 ? -3.125 -8.804 8.298 1.00 95.88 95 ASP A CA 1
ATOM 731 C C . ASP A 1 95 ? -3.247 -9.135 9.795 1.00 95.88 95 ASP A C 1
ATOM 733 O O . ASP A 1 95 ? -3.974 -10.054 10.165 1.00 95.88 95 ASP A O 1
ATOM 737 N N . THR A 1 96 ? -2.571 -8.383 10.671 1.00 96.06 96 THR A N 1
ATOM 738 C CA . THR A 1 96 ? -2.591 -8.604 12.133 1.00 96.06 96 THR A CA 1
ATOM 739 C C . THR A 1 96 ? -3.526 -7.660 12.892 1.00 96.06 96 THR A C 1
ATOM 741 O O . THR A 1 96 ? -3.534 -7.656 14.126 1.00 96.06 96 THR A O 1
ATOM 744 N N . ARG A 1 97 ? -4.327 -6.857 12.177 1.00 94.62 97 ARG A N 1
ATOM 745 C CA . ARG A 1 97 ? -5.250 -5.890 12.783 1.00 94.62 97 ARG A CA 1
ATOM 746 C C . ARG A 1 97 ? -6.227 -6.571 13.747 1.00 94.62 97 ARG A C 1
ATOM 748 O O . ARG A 1 97 ? -6.760 -7.643 13.471 1.00 94.62 97 ARG A O 1
ATOM 755 N N . LEU A 1 98 ? -6.493 -5.915 14.876 1.00 91.44 98 LEU A N 1
ATOM 756 C CA . LEU A 1 98 ? -7.432 -6.409 15.895 1.00 91.44 98 LEU A CA 1
ATOM 757 C C . LEU A 1 98 ? -8.873 -5.930 15.668 1.00 91.44 98 LEU A C 1
ATOM 759 O O . LEU A 1 98 ? -9.793 -6.410 16.328 1.00 91.44 98 LEU A O 1
ATOM 763 N N . SER A 1 99 ? -9.070 -4.965 14.771 1.00 94.00 99 SER A N 1
ATOM 764 C CA . SER A 1 99 ? -10.370 -4.407 14.414 1.00 94.00 99 SER A CA 1
ATOM 765 C C . SER A 1 99 ? -10.367 -3.942 12.959 1.00 94.00 99 SER A C 1
ATOM 767 O O . SER A 1 99 ? -9.311 -3.692 12.376 1.00 94.00 99 SER A O 1
ATOM 769 N N . ASP A 1 100 ? -11.559 -3.770 12.392 1.00 93.88 100 ASP A N 1
ATOM 770 C CA . ASP A 1 100 ? -11.747 -3.149 11.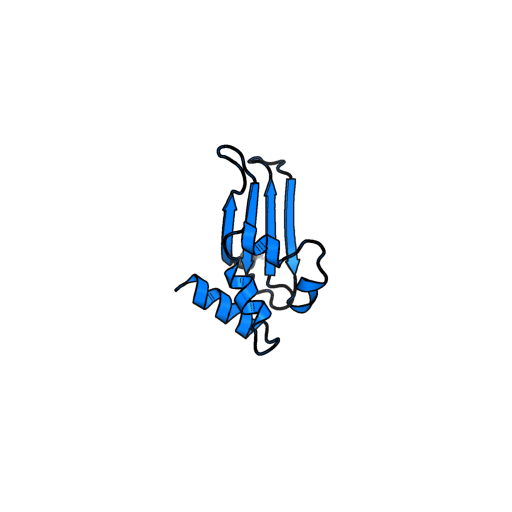077 1.00 93.88 100 ASP A CA 1
ATOM 771 C C . ASP A 1 100 ? -11.925 -1.620 11.174 1.00 93.88 100 ASP A C 1
ATOM 773 O O . ASP A 1 100 ? -12.463 -0.983 10.268 1.00 93.88 100 ASP A O 1
ATOM 777 N N . ASN A 1 101 ? -11.485 -0.999 12.278 1.00 95.50 101 ASN A N 1
ATOM 778 C CA . ASN A 1 101 ? -11.484 0.456 12.392 1.00 95.50 101 ASN A CA 1
ATOM 779 C C . ASN A 1 101 ? -10.381 1.046 11.502 1.00 95.50 101 ASN A C 1
ATOM 781 O O . ASN A 1 101 ? -9.199 1.056 11.850 1.00 95.50 101 ASN A O 1
ATOM 785 N N . VAL A 1 102 ? -10.794 1.576 10.353 1.00 95.25 102 VAL A N 1
ATOM 786 C CA . VAL A 1 102 ? -9.899 2.137 9.339 1.00 95.25 102 VAL A CA 1
ATOM 787 C C . VAL A 1 102 ? -9.061 3.302 9.880 1.00 95.25 102 VAL A C 1
ATOM 789 O O . VAL A 1 102 ? -7.892 3.418 9.522 1.00 95.25 102 VAL A O 1
ATOM 792 N N . GLN A 1 103 ? -9.600 4.131 10.779 1.00 94.62 103 GLN A N 1
ATOM 793 C CA . GLN A 1 103 ? -8.858 5.264 11.347 1.00 94.62 103 GLN A CA 1
ATOM 794 C C . GLN A 1 103 ? -7.735 4.816 12.292 1.00 94.62 103 GLN A C 1
ATOM 796 O O . GLN A 1 103 ? -6.628 5.360 12.241 1.00 94.62 103 GLN A O 1
ATOM 801 N N . ASP A 1 104 ? -7.979 3.785 13.105 1.00 95.06 104 ASP A N 1
ATOM 802 C CA . ASP A 1 104 ? -6.950 3.200 13.976 1.00 95.06 104 ASP A CA 1
ATOM 803 C C . ASP A 1 104 ? -5.846 2.536 13.137 1.00 95.06 104 ASP A C 1
ATOM 805 O O . ASP A 1 104 ? -4.652 2.668 13.428 1.00 95.06 104 ASP A O 1
ATOM 809 N N . LEU A 1 105 ? -6.240 1.864 12.051 1.00 96.31 105 LEU A N 1
ATOM 810 C CA . LEU A 1 105 ? -5.321 1.243 11.104 1.00 96.31 105 LEU A CA 1
ATOM 811 C C . LEU A 1 105 ? -4.446 2.285 10.389 1.00 96.31 105 LEU A C 1
ATOM 813 O O . LEU A 1 105 ? -3.221 2.149 10.383 1.00 96.31 105 LEU A O 1
ATOM 817 N N . ILE A 1 106 ? -5.047 3.353 9.851 1.00 95.75 106 ILE A N 1
ATOM 818 C CA . ILE A 1 106 ? -4.326 4.493 9.260 1.00 95.75 106 ILE A CA 1
ATOM 819 C C . ILE A 1 106 ? -3.334 5.069 10.273 1.00 95.75 106 ILE A C 1
ATOM 821 O O . ILE A 1 106 ? -2.154 5.229 9.960 1.00 95.75 106 ILE A O 1
ATOM 825 N N . SER A 1 107 ? -3.787 5.325 11.501 1.00 95.12 107 SER A N 1
ATOM 826 C CA . SER A 1 107 ? -2.949 5.882 12.566 1.00 95.12 107 SER A CA 1
ATOM 827 C C . SER A 1 107 ? -1.747 4.985 12.876 1.00 95.12 107 SER A C 1
ATOM 829 O O . SER A 1 107 ? -0.628 5.476 13.015 1.00 95.12 107 SER A O 1
ATOM 831 N N . THR A 1 108 ? -1.949 3.665 12.910 1.00 96.31 108 THR A N 1
ATOM 832 C CA . THR A 1 108 ? -0.884 2.677 13.146 1.00 96.31 108 THR A CA 1
ATOM 833 C C . THR A 1 108 ? 0.150 2.673 12.016 1.00 96.31 108 THR A C 1
ATOM 835 O O . THR A 1 108 ? 1.357 2.677 12.275 1.00 96.31 108 THR A O 1
ATOM 838 N N . ILE A 1 109 ? -0.302 2.719 10.757 1.00 96.75 109 ILE A N 1
ATOM 839 C CA . ILE A 1 109 ? 0.581 2.790 9.582 1.00 96.75 109 ILE A CA 1
ATOM 840 C C . ILE A 1 109 ? 1.413 4.079 9.613 1.00 96.75 109 ILE A C 1
ATOM 842 O O . ILE A 1 109 ? 2.633 4.039 9.430 1.00 96.75 109 ILE A O 1
ATOM 846 N N . LEU A 1 110 ? 0.773 5.221 9.880 1.00 95.06 110 LEU A N 1
ATOM 847 C CA . LEU A 1 110 ? 1.442 6.522 9.936 1.00 95.06 110 LEU A CA 1
ATOM 848 C C . LEU A 1 110 ? 2.439 6.616 11.099 1.00 95.06 110 LEU A C 1
ATOM 850 O O . LEU A 1 110 ? 3.517 7.185 10.928 1.00 95.06 110 LEU A O 1
ATOM 854 N N . ALA A 1 111 ? 2.125 6.027 12.254 1.00 95.94 111 ALA A N 1
ATOM 855 C CA . ALA A 1 111 ? 3.037 5.977 13.393 1.00 95.94 111 ALA A CA 1
ATOM 856 C C . ALA A 1 111 ? 4.312 5.177 13.072 1.00 95.94 111 ALA A C 1
ATOM 858 O O . ALA A 1 111 ? 5.416 5.659 13.333 1.00 95.94 111 ALA A O 1
ATOM 859 N N . ARG A 1 112 ? 4.184 3.996 12.444 1.00 95.44 112 ARG A N 1
ATOM 860 C CA . ARG A 1 112 ? 5.343 3.160 12.075 1.00 95.44 112 ARG A CA 1
ATOM 861 C C . ARG A 1 112 ? 6.222 3.815 11.010 1.00 95.44 112 ARG A C 1
ATOM 863 O O . ARG A 1 112 ? 7.435 3.697 11.095 1.00 95.44 112 ARG A O 1
ATOM 870 N N . ARG A 1 113 ? 5.640 4.534 10.043 1.00 91.75 113 ARG A N 1
ATOM 871 C CA . ARG A 1 113 ? 6.402 5.290 9.027 1.00 91.75 113 ARG A CA 1
ATOM 872 C C . ARG A 1 113 ? 7.356 6.321 9.644 1.00 91.75 113 ARG A C 1
ATOM 874 O O . ARG A 1 113 ? 8.415 6.571 9.081 1.00 91.75 113 ARG A O 1
ATOM 881 N N . ASN A 1 114 ? 6.950 6.944 10.749 1.00 82.62 114 ASN A N 1
ATOM 882 C CA . ASN A 1 114 ? 7.697 8.019 11.404 1.00 82.62 114 ASN A CA 1
ATOM 883 C C . ASN A 1 114 ? 8.657 7.520 12.504 1.00 82.62 114 ASN A C 1
ATOM 885 O O . ASN A 1 114 ? 9.252 8.351 13.190 1.00 82.62 114 ASN A O 1
ATOM 889 N N . SER A 1 115 ? 8.757 6.201 12.709 1.00 74.69 115 SER A N 1
ATOM 890 C CA . SER A 1 115 ? 9.631 5.561 13.707 1.00 74.69 115 SER A CA 1
ATOM 891 C C . SER A 1 115 ? 10.985 5.197 13.105 1.00 74.69 115 SER A C 1
ATOM 893 O O . SER A 1 115 ? 11.998 5.379 13.813 1.00 74.69 115 SER A O 1
#

pLDDT: mean 85.12, std 17.92, range [38.59, 98.44]

Secondary structure (DSSP, 8-state):
------PPPPP------EEEEEEE-SPTT--EEEEEEE-TT-TTS-EEEEEEESSSTT-EEEEEEE-GGGTTT-TT-HHHHHHHTT-THHHHHHHT-SS--HHHHHHHHHHHHT-